Protein AF-A0A1V6MUE0-F1 (afdb_monomer)

InterPro domains:
  IPR009081 Phosphopantetheine binding ACP domain [PF00550] (14-68)
  IPR009081 Phosphopantetheine binding ACP domain [PS50075] (1-73)
  IPR036736 ACP-like superfamily [G3DSA:1.10.1200.10] (1-75)
  IPR036736 ACP-like superfamily [SSF47336] (14-73)

pLDDT: mean 81.74, std 7.96, range [45.78, 89.75]

Organism: NCBI:txid114686

Structure (mmCIF, N/CA/C/O backbone):
data_AF-A0A1V6MUE0-F1
#
_entry.id   AF-A0A1V6MUE0-F1
#
loop_
_atom_site.group_PDB
_atom_site.id
_atom_site.type_symbol
_atom_site.label_atom_id
_atom_site.label_alt_id
_atom_site.label_comp_id
_atom_site.label_asym_id
_atom_site.label_entity_id
_atom_site.label_seq_id
_atom_site.pdbx_PDB_ins_code
_atom_si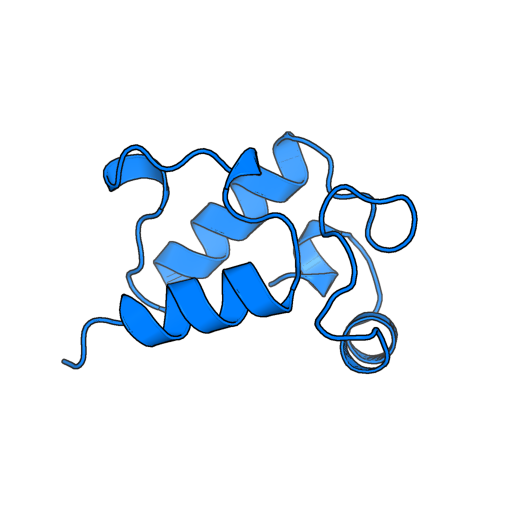te.Cartn_x
_atom_site.Cartn_y
_atom_site.Cartn_z
_atom_site.occupancy
_atom_site.B_iso_or_equiv
_atom_site.auth_seq_id
_atom_site.auth_comp_id
_atom_site.auth_asym_id
_atom_site.auth_atom_id
_atom_site.pdbx_PDB_model_num
ATOM 1 N N . MET A 1 1 ? -5.122 1.774 -5.494 1.00 79.62 1 MET A N 1
ATOM 2 C CA . MET A 1 1 ? -4.263 2.194 -4.366 1.00 79.62 1 MET A CA 1
ATOM 3 C C . MET A 1 1 ? -2.778 2.056 -4.686 1.00 79.62 1 MET A C 1
ATOM 5 O O . MET A 1 1 ? -2.199 3.082 -4.991 1.00 79.62 1 MET A O 1
ATOM 9 N N . ILE A 1 2 ? -2.160 0.863 -4.718 1.00 79.62 2 ILE A N 1
ATOM 10 C CA . ILE A 1 2 ? -0.701 0.736 -4.956 1.00 79.62 2 ILE A CA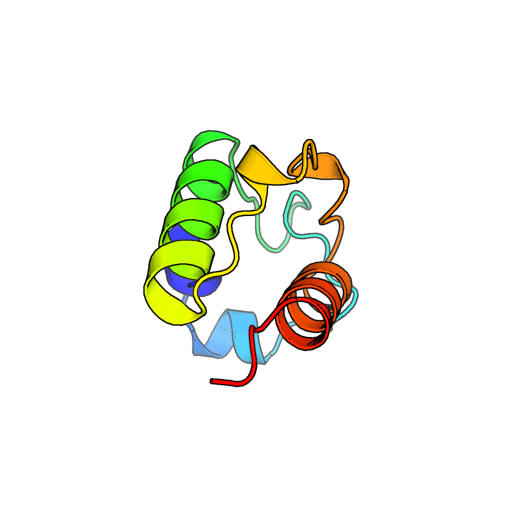 1
ATOM 11 C C . ILE A 1 2 ? -0.316 1.233 -6.355 1.00 79.62 2 ILE A C 1
ATOM 13 O O . ILE A 1 2 ? 0.527 2.110 -6.480 1.00 79.62 2 ILE A O 1
ATOM 17 N N . ALA A 1 3 ? -0.997 0.740 -7.394 1.00 83.50 3 ALA A N 1
ATOM 18 C CA . ALA A 1 3 ? -0.768 1.153 -8.781 1.00 83.50 3 ALA A CA 1
ATOM 19 C C . ALA A 1 3 ? -0.932 2.669 -8.988 1.00 83.50 3 ALA A C 1
ATOM 21 O O . ALA A 1 3 ? -0.105 3.315 -9.615 1.00 83.50 3 ALA A O 1
ATOM 22 N N . GLU A 1 4 ? -1.956 3.258 -8.378 1.00 82.62 4 GLU A N 1
ATOM 23 C CA . GLU A 1 4 ? -2.221 4.697 -8.451 1.00 82.62 4 GLU A CA 1
ATOM 24 C C . GLU A 1 4 ? -1.138 5.526 -7.748 1.00 82.62 4 GLU A C 1
ATOM 26 O O . GLU A 1 4 ? -0.630 6.488 -8.321 1.00 82.62 4 GLU A O 1
ATOM 31 N N . ALA A 1 5 ? -0.725 5.112 -6.545 1.00 83.88 5 ALA A N 1
ATOM 32 C CA . ALA A 1 5 ? 0.340 5.767 -5.795 1.00 83.88 5 ALA A CA 1
ATOM 33 C C . ALA A 1 5 ? 1.690 5.678 -6.530 1.00 83.88 5 ALA A C 1
ATOM 35 O O . ALA A 1 5 ? 2.403 6.674 -6.639 1.00 83.88 5 ALA A O 1
ATOM 36 N N . ALA A 1 6 ? 2.008 4.513 -7.095 1.00 84.00 6 ALA A N 1
ATOM 37 C CA . ALA A 1 6 ? 3.226 4.279 -7.869 1.00 84.00 6 ALA A CA 1
ATOM 38 C C . ALA A 1 6 ? 3.163 4.828 -9.309 1.00 84.00 6 ALA A C 1
ATOM 40 O O . ALA A 1 6 ? 4.163 4.800 -10.021 1.00 84.00 6 ALA A O 1
ATOM 41 N N . ARG A 1 7 ? 2.003 5.334 -9.757 1.00 84.00 7 ARG A N 1
ATOM 42 C CA . ARG A 1 7 ? 1.717 5.671 -11.166 1.00 84.00 7 ARG A CA 1
ATOM 43 C C . ARG A 1 7 ? 2.043 4.529 -12.140 1.00 84.00 7 ARG A C 1
ATOM 45 O O . ARG A 1 7 ? 2.529 4.760 -13.245 1.00 84.00 7 ARG A O 1
ATOM 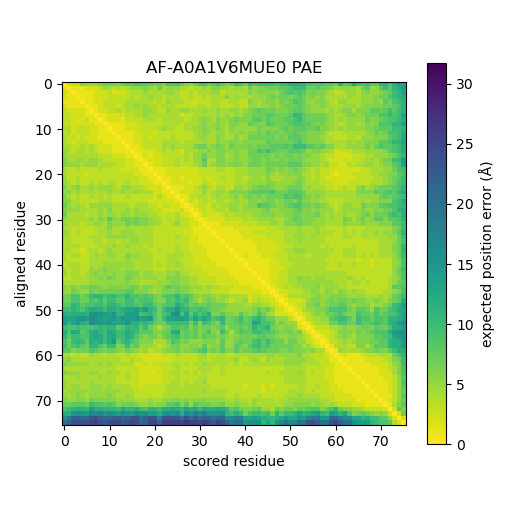52 N N . LEU A 1 8 ? 1.763 3.305 -11.713 1.00 85.31 8 LEU A N 1
ATOM 53 C CA . LEU A 1 8 ? 1.881 2.083 -12.497 1.00 85.31 8 LEU A CA 1
ATOM 54 C C . LEU A 1 8 ? 0.502 1.618 -12.967 1.00 85.31 8 LEU A C 1
ATOM 56 O O . LEU A 1 8 ? -0.530 1.969 -12.392 1.00 85.31 8 LEU A O 1
ATOM 60 N N . ASP A 1 9 ? 0.487 0.764 -13.985 1.00 87.06 9 ASP A N 1
ATOM 61 C CA . ASP A 1 9 ? -0.732 0.075 -14.390 1.00 87.06 9 ASP A CA 1
ATOM 62 C C . ASP A 1 9 ? -1.159 -0.950 -13.335 1.00 87.06 9 ASP A C 1
ATOM 64 O O . ASP A 1 9 ? -0.355 -1.732 -12.821 1.00 87.06 9 ASP A O 1
ATOM 68 N N . ALA A 1 10 ? -2.463 -1.011 -13.053 1.00 84.44 10 ALA A N 1
ATOM 69 C CA . ALA A 1 10 ? -3.018 -1.978 -12.104 1.00 84.44 10 ALA A CA 1
ATOM 70 C C . ALA A 1 10 ? -2.726 -3.432 -12.507 1.00 84.44 10 ALA A C 1
ATOM 72 O O . ALA A 1 10 ? -2.515 -4.274 -11.638 1.00 84.44 10 ALA A O 1
ATOM 73 N N . ALA A 1 11 ? -2.666 -3.714 -13.813 1.00 86.75 11 ALA A N 1
ATOM 74 C CA . ALA A 1 11 ? -2.307 -5.029 -14.338 1.00 86.75 11 ALA A CA 1
ATOM 75 C C . ALA A 1 11 ? -0.838 -5.392 -14.069 1.00 86.75 11 ALA A C 1
ATOM 77 O O . ALA A 1 11 ? -0.545 -6.553 -13.803 1.00 86.75 11 ALA A O 1
ATOM 78 N N . VAL A 1 12 ? 0.068 -4.407 -14.096 1.00 85.12 12 VAL A N 1
ATOM 79 C CA . VAL A 1 12 ? 1.485 -4.615 -13.769 1.00 85.12 12 VAL A CA 1
ATOM 80 C C . VAL A 1 12 ? 1.611 -4.965 -12.297 1.00 85.12 12 VAL A C 1
ATOM 82 O O . VAL A 1 12 ? 2.167 -6.005 -11.971 1.00 85.12 12 VAL A O 1
ATOM 85 N N . VAL A 1 13 ? 1.008 -4.164 -11.414 1.00 83.94 13 VAL A N 1
ATOM 86 C CA . VAL A 1 13 ? 1.058 -4.417 -9.967 1.00 83.94 13 VAL A CA 1
ATOM 87 C C . VAL A 1 13 ? 0.401 -5.748 -9.593 1.00 83.94 13 VAL A C 1
ATOM 89 O O . VAL A 1 13 ? 0.912 -6.453 -8.735 1.00 83.94 13 VAL A O 1
ATOM 92 N N . ALA A 1 14 ? -0.695 -6.129 -10.255 1.00 84.44 14 ALA A N 1
ATOM 93 C CA . ALA A 1 14 ? -1.344 -7.423 -10.032 1.00 84.44 14 ALA A CA 1
ATOM 94 C C . ALA A 1 14 ? -0.504 -8.626 -10.503 1.00 84.44 14 ALA A C 1
ATOM 96 O O . ALA A 1 14 ? -0.751 -9.745 -10.062 1.00 84.44 14 ALA A O 1
ATOM 97 N N . GLY A 1 15 ? 0.452 -8.406 -11.410 1.00 86.06 15 GLY A N 1
ATOM 98 C CA . GLY A 1 15 ? 1.404 -9.417 -11.863 1.00 86.06 15 GLY A CA 1
ATOM 99 C C . GLY A 1 15 ? 2.693 -9.471 -11.042 1.00 86.06 15 GLY A C 1
ATOM 100 O O . GLY A 1 1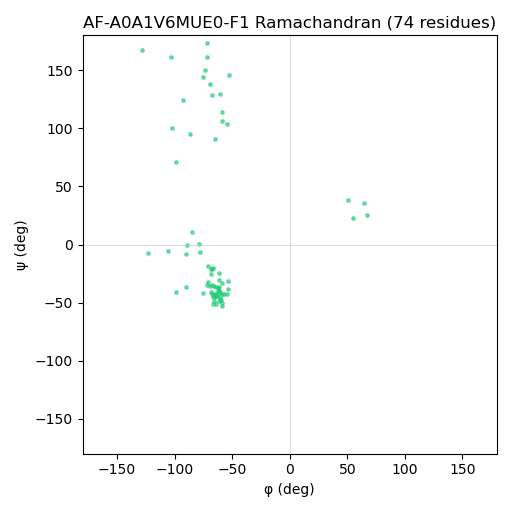5 ? 3.491 -10.383 -11.259 1.00 86.06 15 GLY A O 1
ATOM 101 N N . LEU A 1 16 ? 2.912 -8.518 -10.129 1.00 87.44 16 LEU A N 1
ATOM 102 C CA . LEU A 1 16 ? 4.087 -8.514 -9.266 1.00 87.44 16 LEU A CA 1
ATOM 103 C C . LEU A 1 16 ? 3.946 -9.559 -8.147 1.00 87.44 16 LEU A C 1
ATOM 105 O O . LEU A 1 16 ? 2.843 -9.768 -7.627 1.00 87.44 16 LEU A O 1
ATOM 109 N N . PRO A 1 17 ? 5.053 -10.211 -7.761 1.00 88.31 17 PRO A N 1
ATOM 110 C CA . PRO A 1 17 ? 5.110 -11.037 -6.564 1.00 88.31 17 PRO A CA 1
ATOM 111 C C . PRO A 1 17 ? 4.630 -10.290 -5.311 1.00 88.31 17 PRO A C 1
ATOM 113 O O . PRO A 1 17 ? 4.829 -9.087 -5.156 1.00 88.31 17 PRO A O 1
ATOM 116 N N . ALA A 1 18 ? 3.993 -11.001 -4.379 1.00 85.75 18 ALA A N 1
ATOM 117 C CA . ALA A 1 18 ? 3.505 -10.376 -3.148 1.00 85.75 18 ALA A CA 1
ATOM 118 C C . ALA A 1 18 ? 4.656 -9.923 -2.226 1.00 85.75 18 ALA A C 1
ATOM 120 O O . ALA A 1 18 ? 4.499 -8.986 -1.453 1.00 85.75 18 ALA A O 1
ATOM 121 N N . ASP A 1 19 ? 5.822 -10.553 -2.323 1.00 86.62 19 ASP A N 1
ATOM 122 C CA . ASP A 1 19 ? 7.050 -10.171 -1.627 1.00 86.62 19 ASP A CA 1
ATOM 123 C C . ASP A 1 19 ? 7.787 -8.997 -2.289 1.00 86.62 19 ASP A C 1
ATOM 125 O O . ASP A 1 19 ? 8.809 -8.563 -1.766 1.00 86.62 19 ASP A O 1
ATOM 129 N N . THR A 1 20 ? 7.270 -8.439 -3.392 1.00 89.75 20 THR A N 1
ATOM 130 C CA . THR A 1 20 ? 7.861 -7.257 -4.024 1.00 89.75 20 THR A CA 1
ATOM 131 C C . THR A 1 20 ? 7.876 -6.070 -3.066 1.00 89.75 20 THR A C 1
ATOM 133 O O . THR A 1 20 ? 6.848 -5.688 -2.491 1.00 89.75 20 THR A O 1
ATOM 136 N N . ASP A 1 21 ? 9.052 -5.455 -2.951 1.00 88.62 21 ASP A N 1
ATOM 137 C CA . ASP A 1 21 ? 9.279 -4.284 -2.118 1.00 88.62 21 ASP A CA 1
ATOM 138 C C . ASP A 1 21 ? 8.522 -3.066 -2.663 1.00 88.62 21 ASP A C 1
ATOM 140 O O . ASP A 1 21 ? 8.673 -2.669 -3.823 1.00 88.62 21 ASP A O 1
ATOM 144 N N . LEU A 1 22 ? 7.756 -2.403 -1.796 1.00 85.38 22 LEU A N 1
ATOM 145 C CA . LEU A 1 22 ? 7.003 -1.196 -2.151 1.00 85.38 22 LEU A CA 1
ATOM 146 C C . LEU A 1 22 ? 7.943 -0.032 -2.502 1.00 85.38 22 LEU A C 1
ATOM 148 O O . LEU A 1 22 ? 7.738 0.668 -3.494 1.00 85.38 22 LEU A O 1
ATOM 152 N N . PHE A 1 23 ? 9.005 0.140 -1.714 1.00 85.44 23 PHE A N 1
ATOM 153 C CA . PHE A 1 23 ? 10.048 1.155 -1.916 1.00 85.44 23 PHE A CA 1
ATOM 154 C C . PHE A 1 23 ? 11.198 0.666 -2.810 1.00 85.44 23 PHE A C 1
ATOM 156 O O . PHE A 1 23 ? 12.144 1.411 -3.069 1.00 85.44 23 PHE A O 1
ATOM 163 N N . GLY A 1 24 ? 11.123 -0.584 -3.275 1.00 84.31 24 GLY A N 1
ATOM 164 C CA . GLY A 1 24 ? 12.104 -1.186 -4.168 1.00 84.31 24 GLY A CA 1
ATOM 165 C C . GLY A 1 24 ? 12.033 -0.617 -5.587 1.00 84.31 24 GLY A C 1
ATOM 166 O O . GLY A 1 24 ? 11.121 0.139 -5.914 1.00 84.31 24 GLY A O 1
ATOM 167 N N . PRO A 1 25 ? 12.971 -0.979 -6.472 1.00 84.00 25 PRO A N 1
ATOM 168 C CA . PRO A 1 25 ? 13.026 -0.455 -7.839 1.00 84.00 25 PRO A CA 1
ATOM 169 C C . PRO A 1 25 ? 11.842 -0.887 -8.720 1.00 84.00 25 PRO A C 1
ATOM 171 O O . PRO A 1 25 ? 11.581 -0.245 -9.734 1.00 84.00 25 PRO A O 1
ATOM 174 N N . GLU A 1 26 ? 11.141 -1.963 -8.358 1.00 85.75 26 GLU A N 1
ATOM 175 C CA . GLU A 1 26 ? 10.015 -2.507 -9.127 1.00 85.75 26 GLU A CA 1
ATOM 176 C C . GLU A 1 26 ? 8.747 -1.658 -8.978 1.00 85.75 26 GLU A C 1
ATOM 178 O O . GLU A 1 26 ? 8.065 -1.398 -9.968 1.00 85.75 26 GLU A O 1
ATOM 183 N N . ILE A 1 27 ? 8.447 -1.199 -7.757 1.00 86.38 27 ILE A N 1
ATOM 184 C CA . ILE A 1 27 ? 7.305 -0.314 -7.481 1.00 86.38 27 ILE A CA 1
ATOM 185 C C . ILE A 1 27 ? 7.737 1.149 -7.386 1.00 86.38 27 ILE A C 1
ATOM 187 O O . ILE A 1 27 ? 7.048 2.032 -7.893 1.00 86.38 27 ILE A O 1
ATOM 191 N N . GLY A 1 28 ? 8.876 1.419 -6.753 1.00 84.62 28 GLY A N 1
ATOM 192 C CA . GLY A 1 28 ? 9.479 2.743 -6.684 1.00 84.62 28 GLY A CA 1
ATOM 193 C C . GLY A 1 28 ? 8.636 3.760 -5.921 1.00 84.62 28 GLY A C 1
ATOM 194 O O . GLY A 1 28 ? 8.597 4.930 -6.315 1.00 84.62 28 GLY A O 1
ATOM 195 N N . LEU A 1 29 ? 7.937 3.350 -4.852 1.00 85.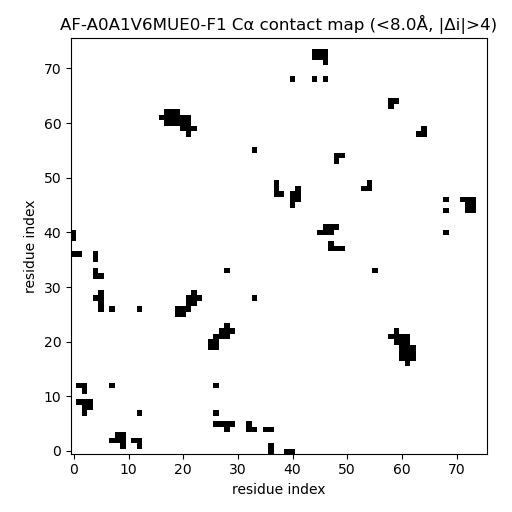25 29 LEU A N 1
ATOM 196 C CA . LEU A 1 29 ? 7.172 4.291 -4.032 1.00 85.25 29 LEU A CA 1
ATOM 197 C C . LEU A 1 29 ? 8.100 5.367 -3.465 1.00 85.25 29 LEU A C 1
ATOM 199 O O . LEU A 1 29 ? 8.967 5.120 -2.637 1.00 85.25 29 LEU A O 1
ATOM 203 N N . THR A 1 30 ? 7.893 6.603 -3.905 1.00 84.06 30 THR A N 1
ATOM 204 C CA . THR A 1 30 ? 8.505 7.771 -3.265 1.00 84.06 30 THR A CA 1
ATOM 205 C C . THR A 1 30 ? 7.834 8.039 -1.918 1.00 84.06 30 THR A C 1
ATOM 207 O O . THR A 1 30 ? 6.691 7.635 -1.705 1.00 84.06 30 THR A O 1
ATOM 210 N N . SER A 1 31 ? 8.476 8.793 -1.021 1.00 81.19 31 SER A N 1
ATOM 211 C CA . SER A 1 31 ? 7.874 9.155 0.274 1.00 81.19 31 SER A CA 1
ATOM 212 C C . SER A 1 31 ? 6.493 9.815 0.129 1.00 81.19 31 SER A C 1
ATOM 214 O O . SER A 1 31 ? 5.580 9.508 0.889 1.00 81.19 31 SER A O 1
ATOM 216 N N . LEU A 1 32 ? 6.297 10.667 -0.888 1.00 84.12 32 LEU A N 1
ATOM 217 C CA . LEU A 1 32 ? 4.999 11.295 -1.170 1.00 84.12 32 LEU A CA 1
ATOM 218 C C . LEU A 1 32 ? 3.957 10.281 -1.667 1.00 84.12 32 LEU A C 1
ATOM 220 O O . LEU A 1 32 ? 2.788 10.332 -1.279 1.00 84.12 32 LEU A O 1
ATOM 224 N N . ALA A 1 33 ? 4.379 9.356 -2.525 1.00 85.19 33 ALA A N 1
ATOM 225 C CA . ALA A 1 33 ? 3.517 8.289 -3.008 1.00 85.19 33 ALA A CA 1
ATOM 226 C C . ALA A 1 33 ? 3.128 7.330 -1.866 1.00 85.19 33 ALA A C 1
ATOM 228 O O . ALA A 1 33 ? 1.975 6.916 -1.792 1.00 85.19 33 ALA A O 1
ATOM 229 N N . GLY A 1 34 ? 4.031 7.076 -0.914 1.00 83.94 34 GLY A N 1
ATOM 230 C CA . GLY A 1 34 ? 3.734 6.350 0.320 1.00 83.94 34 GLY A CA 1
ATOM 231 C C . GLY A 1 34 ? 2.654 7.040 1.157 1.00 83.94 34 GLY A C 1
ATOM 232 O O . GLY A 1 34 ? 1.674 6.403 1.525 1.00 83.94 34 GLY A O 1
ATOM 233 N N . VAL A 1 35 ? 2.750 8.355 1.379 1.00 83.88 35 VAL A N 1
ATOM 234 C CA . VAL A 1 35 ? 1.695 9.118 2.083 1.00 83.88 35 VAL A CA 1
ATOM 235 C C . VAL A 1 35 ? 0.356 9.046 1.340 1.00 83.88 35 VAL A C 1
ATOM 237 O O . VAL A 1 35 ? -0.690 8.849 1.957 1.00 83.88 35 VAL A O 1
ATOM 240 N N . THR A 1 36 ? 0.380 9.144 0.009 1.00 86.38 36 THR A N 1
ATOM 241 C CA . THR A 1 36 ? -0.826 9.003 -0.827 1.00 86.38 36 THR A CA 1
ATOM 242 C C . THR A 1 36 ? -1.450 7.613 -0.677 1.00 86.38 36 THR A C 1
ATOM 244 O O . THR A 1 36 ? -2.670 7.481 -0.584 1.00 86.38 36 THR A O 1
ATOM 247 N N . LEU A 1 37 ? -0.615 6.572 -0.609 1.00 85.88 37 LEU A N 1
ATOM 248 C CA . LEU A 1 37 ? -1.047 5.200 -0.378 1.00 85.88 37 LEU A CA 1
ATOM 249 C C . LEU A 1 37 ? -1.708 5.039 0.996 1.00 85.88 37 LEU A C 1
ATOM 251 O O . LEU A 1 37 ? -2.775 4.434 1.062 1.00 85.88 37 LEU A O 1
ATOM 255 N N . LEU A 1 38 ? -1.129 5.611 2.058 1.00 84.12 38 LEU A N 1
ATOM 256 C CA . LEU A 1 38 ? -1.720 5.576 3.401 1.00 84.12 38 LEU A CA 1
ATOM 257 C C . LEU A 1 38 ? -3.089 6.252 3.438 1.00 84.12 38 LEU A C 1
ATOM 259 O O . LEU A 1 38 ? -4.042 5.665 3.938 1.00 84.12 38 LEU A O 1
ATOM 263 N N . GLY A 1 39 ? -3.211 7.443 2.847 1.00 85.50 39 GLY A N 1
ATOM 264 C CA . GLY A 1 39 ? -4.497 8.138 2.766 1.00 85.50 39 GLY A CA 1
ATOM 265 C C . GLY A 1 39 ? -5.546 7.341 1.984 1.00 85.50 39 GLY A C 1
ATOM 266 O O . GLY A 1 39 ? -6.715 7.312 2.358 1.00 85.50 39 GLY A O 1
ATOM 267 N N . ALA A 1 40 ? -5.136 6.636 0.924 1.00 87.19 40 ALA A N 1
ATOM 268 C CA . ALA A 1 40 ? -6.028 5.749 0.182 1.00 87.19 40 ALA A CA 1
ATOM 269 C C . ALA A 1 40 ? -6.435 4.503 0.991 1.00 87.19 40 ALA A C 1
ATOM 271 O O . ALA A 1 40 ? -7.563 4.035 0.849 1.00 87.19 40 ALA A O 1
ATOM 272 N N . VAL A 1 41 ? -5.538 3.958 1.820 1.00 85.56 41 VAL A N 1
ATOM 273 C CA . VAL A 1 41 ? -5.828 2.837 2.729 1.00 85.56 41 VAL A CA 1
ATOM 274 C C . VAL A 1 41 ? -6.835 3.253 3.793 1.00 85.56 41 VAL A C 1
ATOM 276 O O . VAL A 1 41 ? -7.844 2.568 3.958 1.00 85.56 41 VAL A O 1
ATOM 279 N N . ASP A 1 42 ? -6.607 4.390 4.443 1.00 86.75 42 ASP A N 1
ATOM 280 C CA . ASP A 1 42 ? -7.520 4.955 5.434 1.00 86.75 42 ASP A CA 1
ATOM 281 C C . ASP A 1 42 ? -8.903 5.221 4.820 1.00 86.75 42 ASP A C 1
ATOM 283 O O . ASP A 1 42 ? -9.905 4.654 5.250 1.00 86.75 42 ASP A O 1
ATOM 287 N N . AL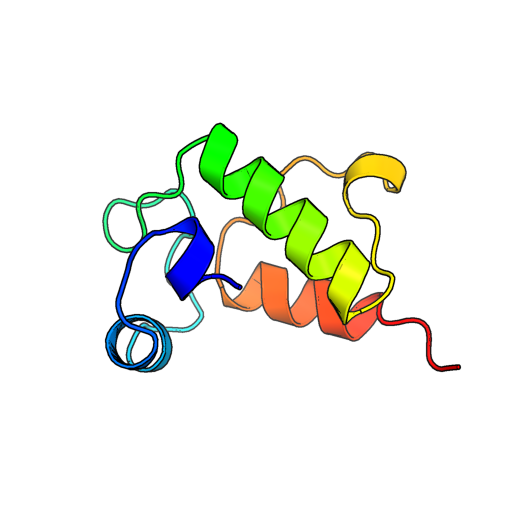A A 1 43 ? -8.967 5.941 3.697 1.00 86.69 43 ALA A N 1
ATOM 288 C CA . ALA A 1 43 ? -10.236 6.248 3.038 1.00 86.69 43 ALA A CA 1
ATOM 289 C C . ALA A 1 43 ? -11.011 5.002 2.557 1.00 86.69 43 ALA A C 1
ATOM 291 O O . ALA A 1 43 ? -12.240 5.025 2.471 1.00 86.69 43 ALA A O 1
ATOM 292 N N . ARG A 1 44 ? -10.313 3.917 2.190 1.00 86.12 44 ARG A N 1
ATOM 293 C CA . ARG A 1 44 ? -10.931 2.700 1.634 1.00 86.12 44 ARG A CA 1
ATOM 294 C C . ARG A 1 44 ? -11.306 1.678 2.705 1.00 86.12 44 ARG A C 1
ATOM 296 O O . ARG A 1 44 ? -12.302 0.977 2.531 1.00 86.12 44 ARG A O 1
ATOM 303 N N . PHE A 1 45 ? -10.491 1.553 3.747 1.00 84.94 45 PHE A N 1
ATOM 304 C CA . PHE A 1 45 ? -10.569 0.473 4.733 1.00 84.94 45 PHE A CA 1
ATOM 305 C C . PHE A 1 45 ? -10.744 0.962 6.175 1.00 84.94 45 PHE A C 1
ATOM 307 O O . PHE A 1 45 ? -10.962 0.127 7.050 1.00 84.94 45 PHE A O 1
ATOM 314 N N . GLY A 1 46 ? -10.655 2.270 6.429 1.00 84.50 46 GLY A N 1
ATOM 315 C CA . GLY A 1 46 ? -10.672 2.857 7.772 1.00 84.50 46 GLY A CA 1
ATOM 316 C C . GLY A 1 46 ? -9.439 2.495 8.599 1.00 84.50 46 GLY A C 1
ATOM 317 O O . GLY A 1 46 ? -9.526 2.409 9.821 1.00 84.50 46 GLY A O 1
ATOM 318 N N . VAL A 1 47 ? -8.324 2.179 7.934 1.00 83.69 47 VAL A N 1
ATOM 319 C CA . VAL A 1 47 ? -7.067 1.790 8.580 1.00 83.69 47 VAL A CA 1
ATOM 320 C C . VAL A 1 47 ? -6.115 2.979 8.555 1.00 83.69 47 VAL A C 1
ATOM 322 O O . VAL A 1 47 ? -5.454 3.231 7.547 1.00 83.69 47 VAL A O 1
ATOM 325 N N . ASP A 1 48 ? -6.021 3.681 9.679 1.00 81.94 48 ASP A N 1
ATOM 326 C CA . ASP A 1 48 ? -5.072 4.778 9.846 1.00 81.94 48 ASP A CA 1
ATOM 327 C C . ASP A 1 48 ? -3.712 4.244 10.317 1.00 81.94 48 ASP A C 1
ATOM 329 O O . ASP A 1 48 ? -3.466 4.021 11.502 1.00 81.94 48 ASP A O 1
ATOM 333 N N . VAL A 1 49 ? -2.814 4.023 9.358 1.00 76.38 49 VAL A N 1
ATOM 334 C CA . VAL A 1 49 ? -1.441 3.570 9.627 1.00 76.38 49 VAL A CA 1
ATOM 335 C C . VAL A 1 49 ? -0.645 4.616 10.414 1.00 76.38 49 VAL A C 1
ATOM 337 O O . VAL A 1 49 ? 0.147 4.258 11.283 1.00 76.38 49 VAL A O 1
ATOM 340 N N . ALA A 1 50 ? -0.862 5.905 10.137 1.00 72.88 50 ALA A N 1
ATOM 341 C CA . ALA A 1 50 ? -0.115 6.988 10.770 1.00 72.88 50 ALA A CA 1
ATOM 342 C C . ALA A 1 50 ? -0.525 7.171 12.240 1.00 72.88 50 ALA A C 1
ATOM 344 O O . ALA A 1 50 ? 0.326 7.449 13.083 1.00 72.88 50 ALA A O 1
ATOM 345 N N . ALA A 1 51 ? -1.802 6.958 12.569 1.00 72.62 51 ALA A N 1
ATOM 346 C CA . ALA A 1 51 ? -2.274 6.944 13.954 1.00 72.62 51 ALA A CA 1
ATOM 347 C C . ALA A 1 51 ? -1.760 5.746 14.766 1.00 72.62 51 ALA A C 1
ATOM 349 O O . ALA A 1 51 ? -1.737 5.812 15.994 1.00 72.62 51 ALA A O 1
ATOM 350 N N . LEU A 1 52 ? -1.337 4.666 14.105 1.00 68.25 52 LEU A N 1
ATOM 351 C CA . LEU A 1 52 ? -0.804 3.467 14.756 1.00 68.25 52 LEU A CA 1
ATOM 352 C C . LEU A 1 52 ? 0.699 3.570 15.078 1.00 68.25 52 LEU A C 1
ATOM 354 O O . LEU A 1 52 ? 1.301 2.563 15.444 1.00 68.25 52 LEU A O 1
ATOM 358 N N . ASP A 1 53 ? 1.297 4.764 14.949 1.00 69.50 53 ASP A N 1
ATOM 359 C CA . ASP A 1 53 ? 2.743 5.022 15.109 1.00 69.50 53 ASP A CA 1
ATOM 360 C C . ASP A 1 53 ? 3.611 4.129 14.200 1.00 69.50 53 ASP A C 1
ATOM 362 O O . ASP A 1 53 ? 4.784 3.859 14.457 1.00 69.50 53 ASP A O 1
ATOM 366 N N . LEU A 1 54 ? 3.014 3.638 13.111 1.00 68.56 54 LEU A N 1
ATOM 367 C CA . LEU A 1 54 ? 3.673 2.781 12.143 1.00 68.56 54 LEU A CA 1
ATOM 368 C C . LEU A 1 54 ? 4.256 3.627 11.023 1.00 68.56 54 LEU A C 1
ATOM 370 O O . LEU A 1 54 ? 3.563 4.378 10.333 1.00 68.56 54 LEU A O 1
ATOM 374 N N . SER A 1 55 ? 5.559 3.468 10.817 1.00 70.94 55 SER A N 1
ATOM 375 C CA . SER A 1 55 ? 6.235 4.050 9.671 1.00 70.94 55 SER A CA 1
ATOM 376 C C . SER A 1 55 ? 5.888 3.284 8.400 1.00 70.94 55 SER A C 1
ATOM 378 O O . SER A 1 55 ? 5.694 2.068 8.402 1.00 70.94 55 SER A O 1
ATOM 380 N N . LEU A 1 56 ? 5.900 4.001 7.281 1.00 68.31 56 LEU A N 1
ATOM 381 C CA . LEU A 1 56 ? 5.84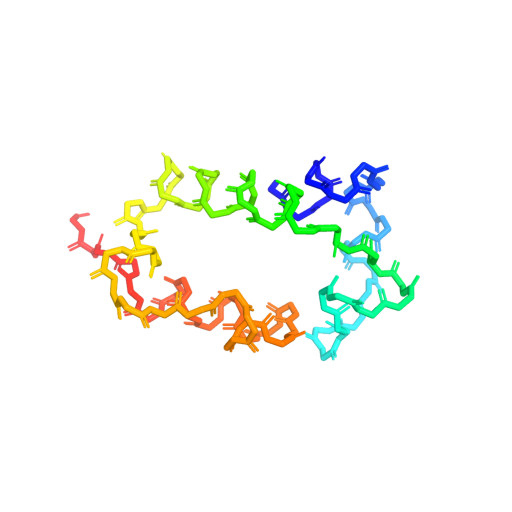7 3.405 5.950 1.00 68.31 56 LEU A CA 1
ATOM 382 C C . LEU A 1 56 ? 6.938 2.347 5.732 1.00 68.31 56 LEU A C 1
ATOM 384 O O . LEU A 1 56 ? 6.686 1.370 5.038 1.00 68.31 56 LEU A O 1
ATOM 388 N N . ASP A 1 57 ? 8.102 2.493 6.370 1.00 69.12 57 ASP A N 1
ATOM 389 C CA . ASP A 1 57 ? 9.181 1.497 6.355 1.00 69.12 57 ASP A CA 1
ATOM 390 C C . ASP A 1 57 ? 8.770 0.143 6.952 1.00 69.12 57 ASP A C 1
ATOM 392 O O . ASP A 1 57 ? 9.334 -0.888 6.598 1.00 69.12 57 ASP A O 1
ATOM 396 N N . SER A 1 58 ? 7.764 0.120 7.832 1.00 72.69 58 SER A N 1
ATOM 397 C CA . SER A 1 58 ? 7.203 -1.129 8.362 1.00 72.69 58 SER A CA 1
ATOM 398 C C . SER A 1 58 ? 6.401 -1.891 7.300 1.00 72.69 58 SER A C 1
ATOM 400 O O . SER A 1 58 ? 6.166 -3.089 7.439 1.00 72.69 58 SER A O 1
ATOM 402 N N . LEU A 1 59 ? 5.991 -1.215 6.222 1.00 75.62 59 LEU A N 1
ATOM 403 C CA . LEU A 1 59 ? 5.277 -1.777 5.079 1.00 75.62 59 LEU A CA 1
ATOM 404 C C . LEU A 1 59 ? 6.291 -2.040 3.964 1.00 75.62 59 LEU A C 1
ATOM 406 O O . LEU A 1 59 ? 6.349 -1.340 2.956 1.00 75.62 59 LEU A O 1
ATOM 410 N N . GLN A 1 60 ? 7.132 -3.045 4.194 1.00 81.69 60 GLN A N 1
ATOM 411 C CA . GLN A 1 60 ? 8.262 -3.352 3.323 1.00 81.69 60 GLN A CA 1
ATOM 412 C C . GLN A 1 60 ? 7.807 -3.861 1.945 1.00 81.69 60 GL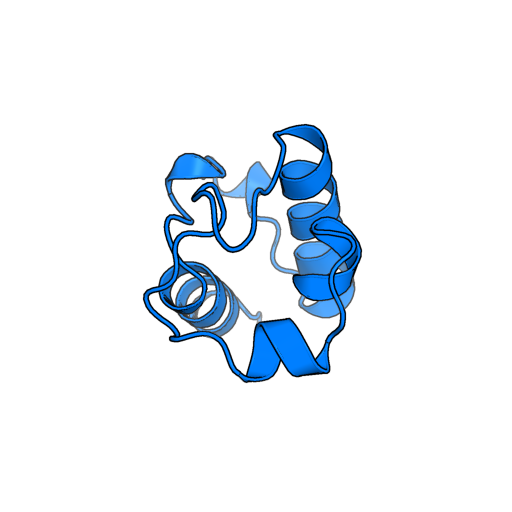N A C 1
ATOM 414 O O . GLN A 1 60 ? 8.307 -3.401 0.920 1.00 81.69 60 GLN A O 1
ATOM 419 N N . SER A 1 61 ? 6.793 -4.734 1.920 1.00 88.06 61 SER A N 1
ATOM 420 C CA . SER A 1 61 ? 6.311 -5.418 0.712 1.00 88.06 61 SER A CA 1
ATOM 421 C C . SER A 1 61 ? 4.799 -5.288 0.498 1.00 88.06 61 SER A C 1
ATOM 423 O O . SER A 1 61 ? 4.051 -4.903 1.407 1.00 88.06 61 SER A O 1
ATOM 425 N N . ILE A 1 62 ? 4.330 -5.654 -0.703 1.00 86.00 62 ILE A N 1
ATOM 426 C CA . ILE A 1 62 ? 2.893 -5.741 -1.021 1.00 86.00 62 ILE A CA 1
ATOM 427 C C . ILE A 1 62 ? 2.173 -6.659 -0.020 1.00 86.00 62 ILE A C 1
ATOM 429 O O . ILE A 1 62 ? 1.091 -6.311 0.457 1.00 86.00 62 ILE A O 1
ATOM 433 N N . ALA A 1 63 ? 2.774 -7.801 0.322 1.00 87.44 63 ALA A N 1
ATOM 434 C CA . ALA A 1 63 ? 2.243 -8.772 1.271 1.00 87.44 63 ALA A CA 1
ATOM 435 C C . ALA A 1 63 ? 2.089 -8.152 2.659 1.00 87.44 63 ALA A C 1
ATOM 437 O O . ALA A 1 63 ? 1.006 -8.208 3.229 1.00 87.44 63 ALA A O 1
ATOM 438 N N . THR A 1 64 ? 3.126 -7.476 3.164 1.00 87.69 64 THR A N 1
ATOM 439 C CA . THR A 1 64 ? 3.081 -6.822 4.479 1.00 87.69 64 THR A CA 1
ATOM 440 C C . THR A 1 64 ? 1.959 -5.792 4.556 1.00 87.69 64 THR A C 1
ATOM 442 O O . THR A 1 64 ? 1.227 -5.748 5.541 1.00 87.69 64 THR A O 1
ATOM 445 N N . LEU A 1 65 ? 1.776 -4.991 3.502 1.00 85.31 65 LEU A N 1
ATOM 446 C CA . LEU A 1 65 ? 0.673 -4.036 3.422 1.00 85.31 65 LEU A CA 1
ATOM 447 C C . LEU A 1 65 ? -0.693 -4.734 3.383 1.00 85.31 65 LEU A C 1
ATOM 449 O O . LEU A 1 65 ? -1.615 -4.315 4.082 1.00 85.31 65 LEU A O 1
ATOM 453 N N . ALA A 1 66 ? -0.841 -5.779 2.569 1.00 85.12 66 ALA A N 1
ATOM 454 C CA . ALA A 1 66 ? -2.093 -6.518 2.443 1.00 85.12 66 ALA A CA 1
ATOM 455 C C . ALA A 1 66 ? -2.484 -7.214 3.757 1.00 85.12 66 ALA A C 1
ATOM 457 O O . ALA A 1 66 ? -3.643 -7.132 4.174 1.00 85.12 66 ALA A O 1
ATOM 458 N N . ASP A 1 67 ? -1.519 -7.838 4.430 1.00 87.00 67 ASP A N 1
ATOM 459 C CA . ASP A 1 67 ? -1.694 -8.481 5.730 1.00 87.00 67 ASP A CA 1
ATOM 460 C C . ASP A 1 67 ? -2.031 -7.449 6.803 1.00 87.00 67 ASP A C 1
ATOM 462 O O . ASP A 1 67 ? -2.972 -7.641 7.573 1.00 87.00 67 ASP A O 1
ATOM 466 N N . PHE A 1 68 ? -1.328 -6.314 6.808 1.00 84.88 68 PHE A N 1
ATOM 467 C CA . PHE A 1 68 ? -1.581 -5.223 7.738 1.00 84.88 68 PHE A CA 1
ATOM 468 C C . PHE A 1 68 ? -3.010 -4.690 7.615 1.00 84.88 68 PHE A C 1
ATOM 470 O O . PHE A 1 68 ? -3.733 -4.610 8.611 1.00 84.88 68 PHE A O 1
ATOM 477 N N . VAL A 1 69 ? -3.436 -4.377 6.388 1.00 84.62 69 VAL A N 1
ATOM 478 C CA . VAL A 1 69 ? -4.802 -3.930 6.105 1.00 84.62 69 VAL A CA 1
ATOM 479 C C . VAL A 1 69 ? -5.798 -5.013 6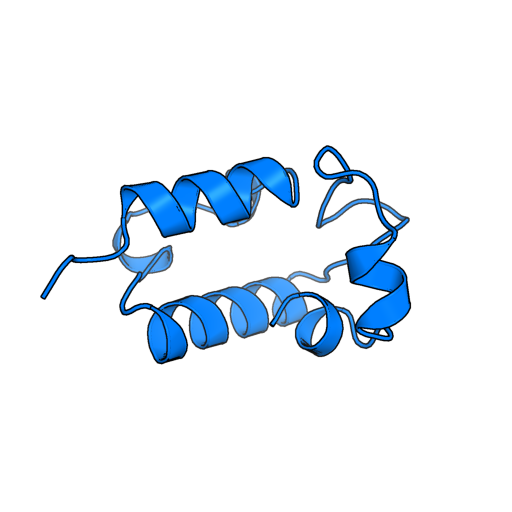.505 1.00 84.62 69 VAL A C 1
ATOM 481 O O . VAL A 1 69 ? -6.793 -4.709 7.145 1.00 84.62 69 VAL A O 1
ATOM 484 N N . THR A 1 70 ? -5.545 -6.281 6.188 1.00 86.12 70 THR A N 1
ATOM 485 C CA . THR A 1 70 ? -6.452 -7.381 6.552 1.00 86.12 70 THR A CA 1
ATOM 486 C C . THR A 1 70 ? -6.595 -7.538 8.066 1.00 86.12 70 THR A C 1
ATOM 488 O O . THR A 1 70 ? -7.709 -7.730 8.545 1.00 86.12 70 THR A O 1
ATOM 491 N N . ALA A 1 71 ? -5.503 -7.399 8.818 1.00 84.88 71 ALA A N 1
ATOM 492 C CA . ALA A 1 71 ? -5.496 -7.498 10.274 1.00 84.88 71 ALA A CA 1
ATOM 493 C C . ALA A 1 71 ? -6.180 -6.307 10.970 1.00 84.88 71 ALA A C 1
ATOM 495 O O . ALA A 1 71 ? -6.775 -6.487 12.030 1.00 84.88 71 ALA A O 1
ATOM 496 N N . HIS A 1 72 ? -6.108 -5.107 10.381 1.00 82.50 72 HIS A N 1
ATOM 497 C CA . HIS A 1 72 ? -6.603 -3.864 10.992 1.00 82.50 72 HIS A CA 1
ATOM 498 C C . HIS A 1 72 ? -7.899 -3.338 10.388 1.00 82.50 72 HIS A C 1
ATOM 500 O O . HIS A 1 72 ? -8.455 -2.366 10.900 1.00 82.50 72 HIS A O 1
ATOM 506 N N . ARG A 1 73 ? -8.401 -3.957 9.314 1.00 77.31 73 ARG A N 1
ATOM 507 C CA . ARG A 1 73 ? -9.730 -3.675 8.775 1.00 77.31 73 ARG A CA 1
ATOM 508 C C . ARG A 1 73 ? -10.735 -3.856 9.898 1.00 77.31 73 ARG A C 1
ATOM 510 O O . ARG A 1 73 ? -11.068 -4.983 10.256 1.00 77.31 73 ARG A O 1
ATOM 517 N N . SER A 1 74 ? -11.213 -2.739 10.440 1.00 61.84 74 SER A N 1
ATOM 518 C CA . SER A 1 74 ? -12.303 -2.751 11.401 1.00 61.84 74 SER A CA 1
ATOM 519 C C . SER A 1 74 ? -13.497 -3.400 10.716 1.00 61.84 74 SER A C 1
ATOM 521 O O . SER A 1 74 ? -14.100 -2.829 9.809 1.00 61.84 74 SER A O 1
ATOM 523 N N . THR A 1 75 ? -13.791 -4.637 11.104 1.00 51.50 75 THR A N 1
ATOM 524 C CA . THR A 1 75 ? -15.055 -5.300 10.804 1.00 51.50 75 THR A CA 1
ATOM 525 C C . THR A 1 75 ? -16.152 -4.528 11.522 1.00 51.50 75 THR A C 1
ATOM 527 O O . THR A 1 75 ? -16.421 -4.781 12.696 1.00 51.50 75 THR A O 1
ATOM 530 N N . LEU A 1 76 ? -16.722 -3.547 10.824 1.00 45.78 76 LEU A N 1
ATOM 531 C CA . LEU A 1 76 ? -18.056 -3.019 11.087 1.00 45.78 76 LEU A CA 1
ATOM 532 C C . LEU A 1 76 ? -19.071 -3.799 10.253 1.00 45.78 76 LEU A C 1
ATOM 534 O O . LEU A 1 76 ? -18.799 -4.011 9.048 1.00 45.78 76 LEU A O 1
#

Solvent-accessible surface area (backbone atoms only — not comparable to full-atom values): 4308 Å² total; per-residue (Å²): 90,69,25,66,38,45,72,47,54,62,70,57,56,72,70,49,62,50,80,42,37,37,69,32,89,87,46,49,39,44,75,68,26,48,53,50,33,46,54,44,40,23,76,73,49,69,35,57,50,70,82,66,78,48,57,70,78,76,41,47,20,50,43,49,44,52,52,49,49,63,75,51,41,68,88,124

Sequence (76 aa):
MIAEAARLDAAVVAGLPADTDLFGPEIGLTSLAGVTLLGAVDARFGVDVAALDLSLDSLQSIATLADFVTAHRSTL

Radius of gyration: 11.63 Å; Cα contacts (8 Å, |Δi|>4): 83; chains: 1; bounding box: 31×22×30 Å

Mean predicted aligned error: 5.29 Å

Secondary structure (DSSP, 8-state):
-HHHHHT--HHHHHHS-TT-BSSSTTT---HHHHHHHHHHHHHHH---TTTTT--GGG--BHHHHHHHHHHH----

Foldseek 3Di:
DQCVLLVHDPVQVVPDDQQDFCCDPSSNRDPVSLVVVQVVLCVPQVDNCVVVVHDSVCVGGNNSVVVSSVVRRPPD

Nearest PDB structures (foldseek):
  2lki-assembly1_A  TM=8.160E-01  e=8.905E-02  Nitrosomonas europaea
  7r49-assembly2_E  TM=8.107E-01  e=1.144E-01  Lactiplantibacillus plantarum subsp. plantarum NC8
  6m01-assembly1_B  TM=8.117E-01  e=1.144E-01  Embleya scabrispora
  7f2r-assembly1_B  TM=6.822E-01  e=6.117E-02  Streptomyces halstedii
  7thq-assembly1_E  TM=6.580E-01  e=9.023E-01  Prodigiosinella confusarubida

=== Feature glossary ===
Legend for the data blocks above and below:

— What the protein is —

The amino-acid sequence is the protein's primary structure: the linear order of residues from the N-terminus to the C-terminus, written in one-letter code. Everything else here — the 3D coordinates, the secondary structure, the domain annotations — is ultimately a consequence of this string.

Database cross-references. InterPro integrates a dozen domain/family signature databases into unified entries with residue-range hits. GO terms attach function/process/location labels with evidence codes. CATH codes position the fold in a four-level structural taxonomy. Organism is the NCBI-taxonomy species name.

— Where its atoms are —

The mmCIF block holds the 3D Cartesian coordinates of each backbone atom (N, Cα, C, O) in ångströms. mmCIF is the PDB's canonical archive format — a tagged-loop text representation of the atomic model.

The six renders are orthographic views along the three Cartesian axes in both directions. Representation (cartoon, sticks, or surface) and color scheme (sequence-rainbow or by-chain) vary across proteins so the training set covers all the common visualization conventions.

— Local backbone conformation —

Secondary structure is the local, repeating backbone conformation. DSSP classifies it into eight states by reading the hydrogen-bond network: three helix types (H, G, I), two β types (E, B), two non-regular types (T, S), and unstructured coil (-).

SS3 is a coarse helix/strand/coil call (letters a/b/c) made by the P-SEA algorithm from inter-Cα distances and dihedrals. It is less detailed than DSSP but needs only Cα positions.

Backbone dihedral angles. Every residue except chain termini has a φ (preceding-C → N → Cα → C) and a ψ (N → Cα → C → next-N). They are reported in degrees following the IUPAC sign convention. Secondary structure is essentially a statement about which (φ, ψ) basin each residue occupies.

— Global shape and packing —

The geometric summary reports three shape descriptors. Rg (radius of gyration) measures how spread out the Cα atoms are about their centre of mass; compact globular proteins have small Rg, elongated or unfolded ones large. Cα contacts (<8 Å, |i−j|>4) count long-range residue pairs in spatial proximity — high for tightly packed folds, near zero for rods or random coil. The bounding-box extents give the protein's footprint along x, y, z in Å.

Solvent accessibility: the surface area of each residue that a 1.4 Å water probe can touch, in Å². When only backbone atoms are present the absolute values are lower than full-atom SASA (side chains contribute most of the area) and are flagged as backbone-only.

Plot images: a contact map (which residues are close in 3D, as an N×N binary image), a Ramachandran scatter (backbone torsion angles, revealing secondary-structure composition at a glance), and — for AlphaFold structures — a PAE heatmap (pairwise prediction confidence).

— Structural neighborhood —

Foldseek's 3Di representation compresses backbone geometry into a per-residue letter drawn from a learned twenty-state alphabet. It captures the tertiary interaction pattern around each residue — which residues are packed against it in space, regardless of where they are in sequence.

Structural nearest neighbors (via Foldseek easy-search vs the PDB). Reported per hit: target PDB id, E-value, and alignment TM-score. A TM-score above ~0.5 is the conventional threshold for 'same fold'.

— Confidence and disorder —

pLDDT (predicted Local Distance Difference Test) is AlphaFold's per-residue confidence score, ranging from 0 to 100. Values above 90 indicate high confidence (typically well-packed cores); 70–90 is confident; 50–70 low confidence; below 50 usually means the region is disordered or the prediction is unreliable there. AlphaFold stores pLDDT in the mmCIF B-factor column.

For experimental (PDB) structures, the B-factor (temperature factor) quantifies the positional spread of each atom in the crystal — a combination of thermal vibration and static disorder — in units of Å². High B-factors mark flexible loops or poorly resolved regions; low B-factors mark the rigid, well-ordered core.

Predicted Aligned Error (PAE) is an AlphaFold confidence matrix: entry (i, j) is the expected error in the position of residue j, in ångströms, when the prediction is superimposed on the true structure at residue i. Low PAE within a block of residues means that block is internally rigid and well-predicted; high PAE between two blocks means their relative placement is uncertain even if each block individually is confident.